Protein AF-A0A8N5F692-F1 (afdb_monomer_lite)

Radius of gyration: 14.42 Å; chains: 1; bounding box: 31×35×34 Å

Structure (mmCIF, N/CA/C/O backbone):
data_AF-A0A8N5F692-F1
#
_entry.id   AF-A0A8N5F692-F1
#
loop_
_atom_site.group_PDB
_atom_site.id
_atom_site.type_symbol
_atom_site.label_atom_id
_atom_site.label_alt_id
_atom_site.label_comp_id
_atom_site.label_asym_id
_atom_site.label_entity_id
_atom_site.label_seq_id
_atom_site.pdbx_PDB_ins_code
_atom_site.Cartn_x
_atom_site.Cartn_y
_atom_site.Cartn_z
_atom_site.occupancy
_atom_site.B_iso_or_equiv
_atom_site.auth_seq_id
_atom_site.auth_comp_id
_atom_site.auth_asym_id
_atom_site.auth_atom_id
_atom_site.pdbx_PDB_model_num
ATOM 1 N N . MET A 1 1 ? 11.601 3.899 26.598 1.00 39.53 1 MET A N 1
ATOM 2 C CA . MET A 1 1 ? 12.010 5.104 25.849 1.00 39.53 1 MET A CA 1
ATOM 3 C C . MET A 1 1 ? 11.139 5.183 24.606 1.00 39.53 1 MET A C 1
ATOM 5 O O . MET A 1 1 ? 11.427 4.517 23.627 1.00 39.53 1 MET A O 1
ATOM 9 N N . VAL A 1 2 ? 10.000 5.872 24.688 1.00 34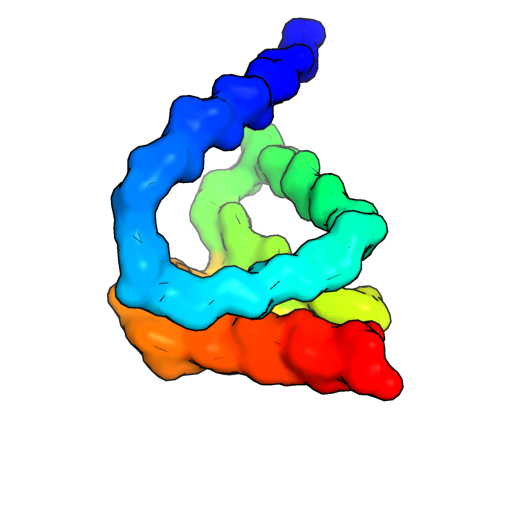.28 2 VAL A N 1
ATOM 10 C CA . VAL A 1 2 ? 9.097 6.085 23.546 1.00 34.28 2 VAL A CA 1
ATOM 11 C C . VAL A 1 2 ? 9.117 7.578 23.250 1.00 34.28 2 VAL A C 1
ATOM 13 O O . VAL A 1 2 ? 8.539 8.370 23.991 1.00 34.28 2 VAL A O 1
ATOM 16 N N . SER A 1 3 ? 9.886 7.985 22.240 1.00 33.66 3 SER A N 1
ATOM 17 C CA . SER A 1 3 ? 9.943 9.389 21.831 1.00 33.66 3 SER A CA 1
ATOM 18 C C . SER A 1 3 ? 8.621 9.773 21.180 1.00 33.66 3 SER A C 1
ATOM 20 O O . SER A 1 3 ? 8.312 9.329 20.077 1.00 33.66 3 SER A O 1
ATOM 22 N N . ARG A 1 4 ? 7.848 10.618 21.868 1.00 47.25 4 ARG A N 1
ATOM 23 C CA . ARG A 1 4 ? 6.792 11.426 21.255 1.00 47.25 4 ARG A CA 1
ATOM 24 C C . ARG A 1 4 ? 7.469 12.460 20.361 1.00 47.25 4 ARG A C 1
ATOM 26 O O . ARG A 1 4 ? 8.145 13.348 20.870 1.00 47.25 4 ARG A O 1
ATOM 33 N N . ILE A 1 5 ? 7.292 12.357 19.049 1.00 51.12 5 ILE A N 1
ATOM 34 C CA . ILE A 1 5 ? 7.627 13.457 18.143 1.00 51.12 5 ILE A CA 1
ATOM 35 C C . ILE A 1 5 ? 6.430 14.408 18.153 1.00 51.12 5 ILE A C 1
ATOM 37 O O . ILE A 1 5 ? 5.397 14.133 17.551 1.00 51.12 5 ILE A O 1
ATOM 41 N N . LEU A 1 6 ? 6.561 15.504 18.902 1.00 50.06 6 LEU A N 1
ATOM 42 C CA . LEU A 1 6 ? 5.680 16.663 18.808 1.00 50.06 6 LEU A CA 1
ATOM 43 C C . LEU A 1 6 ? 6.206 17.519 17.646 1.00 50.06 6 LEU A C 1
ATOM 45 O O . LEU A 1 6 ? 7.173 18.258 17.805 1.00 50.06 6 LEU A O 1
ATOM 49 N N . GLY A 1 7 ? 5.640 17.351 16.453 1.00 41.56 7 GLY A N 1
ATOM 50 C CA . GLY A 1 7 ? 5.970 18.180 15.295 1.00 41.56 7 GLY A CA 1
ATOM 51 C C . GLY A 1 7 ? 5.038 19.383 15.224 1.00 41.56 7 GLY A C 1
ATOM 52 O O . GLY A 1 7 ? 3.927 19.262 14.722 1.00 41.56 7 GLY A O 1
ATOM 53 N N . THR A 1 8 ? 5.473 20.538 15.723 1.00 46.28 8 THR A N 1
ATOM 54 C CA . THR A 1 8 ? 4.870 21.836 15.391 1.00 46.28 8 THR A CA 1
ATOM 55 C C . THR A 1 8 ? 5.552 22.366 14.132 1.00 46.28 8 THR A C 1
ATOM 57 O O . THR A 1 8 ? 6.708 22.781 14.195 1.00 46.28 8 THR A O 1
ATOM 60 N N . GLY A 1 9 ? 4.861 22.332 12.995 1.00 39.47 9 GLY A N 1
ATOM 61 C CA . GLY A 1 9 ? 5.323 22.919 11.739 1.00 39.47 9 GLY A CA 1
ATOM 62 C C . GLY A 1 9 ? 4.160 23.606 11.037 1.00 39.47 9 GLY A C 1
ATOM 63 O O . GLY A 1 9 ? 3.244 22.943 10.561 1.00 39.47 9 GLY A O 1
ATOM 64 N N . THR A 1 10 ? 4.179 24.932 11.038 1.00 51.91 10 THR A N 1
ATOM 65 C CA . THR A 1 10 ? 3.314 25.798 10.235 1.00 51.91 10 THR A CA 1
ATOM 66 C C . THR A 1 10 ? 3.898 25.971 8.828 1.00 51.91 10 THR A C 1
ATOM 68 O O . THR A 1 10 ? 5.116 25.932 8.662 1.00 51.91 10 THR A O 1
ATOM 71 N N . GLU A 1 11 ? 3.007 26.267 7.876 1.00 47.16 11 GLU A N 1
ATOM 72 C CA . GLU A 1 11 ? 3.229 26.793 6.516 1.00 47.16 11 GLU A CA 1
ATOM 73 C C . GLU A 1 11 ? 3.422 25.787 5.358 1.00 47.16 11 GLU A C 1
ATOM 75 O O . GLU A 1 11 ? 4.509 25.280 5.089 1.00 47.16 11 GLU A O 1
ATOM 80 N N . GLY A 1 12 ? 2.341 25.593 4.590 1.00 34.66 12 GLY A N 1
ATOM 81 C CA . GLY A 1 12 ? 2.350 24.965 3.267 1.00 34.66 12 GLY A CA 1
ATOM 82 C C . GLY A 1 12 ? 0.937 24.687 2.754 1.00 34.66 12 GLY A C 1
ATOM 83 O O . GLY A 1 12 ? 0.371 23.634 3.020 1.00 34.66 12 GLY A O 1
ATOM 84 N N . ILE A 1 13 ? 0.350 25.652 2.047 1.00 47.53 13 ILE A N 1
ATOM 85 C CA . ILE A 1 13 ? -1.016 25.618 1.510 1.00 47.53 13 ILE A CA 1
ATOM 86 C C . ILE A 1 13 ? -1.244 24.483 0.489 1.00 47.53 13 ILE A C 1
ATOM 88 O O . ILE A 1 13 ? -1.075 24.653 -0.714 1.00 47.53 13 ILE A O 1
ATOM 92 N N . LEU A 1 14 ? -1.704 23.323 0.944 1.00 39.72 14 LEU A N 1
ATOM 93 C CA . LEU A 1 14 ? -2.467 22.395 0.114 1.00 39.72 14 LEU A CA 1
ATOM 94 C C . LEU A 1 14 ? -3.502 21.735 1.016 1.00 39.72 14 LEU A C 1
ATOM 96 O O . LEU A 1 14 ? -3.127 21.034 1.946 1.00 39.72 14 LEU A O 1
ATOM 100 N N . GLY A 1 15 ? -4.772 22.068 0.764 1.00 35.38 15 GLY A N 1
ATOM 101 C CA . GLY A 1 15 ? -5.990 21.552 1.391 1.00 35.38 15 GLY A CA 1
ATOM 102 C C . GLY A 1 15 ? -5.791 20.731 2.658 1.00 35.38 15 GLY A C 1
ATOM 103 O O . GLY A 1 15 ? -5.414 19.565 2.595 1.00 35.38 15 GLY A O 1
ATOM 104 N N . SER A 1 16 ? -6.128 21.323 3.800 1.00 43.03 16 SER A N 1
ATOM 105 C CA . SER A 1 16 ? -6.390 20.600 5.034 1.00 43.03 16 SER A CA 1
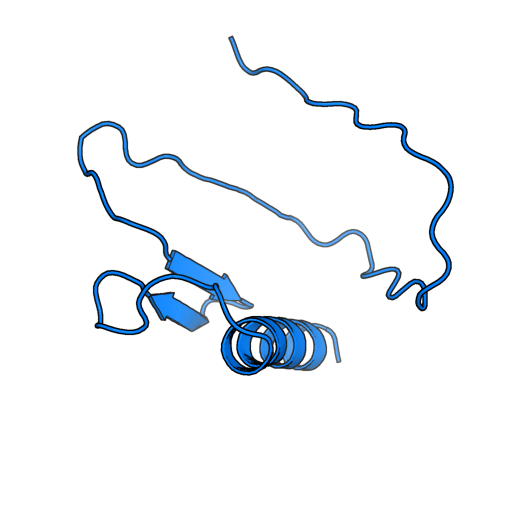ATOM 106 C C . SER A 1 16 ? -7.454 19.521 4.791 1.00 43.03 16 SER A C 1
ATOM 108 O O . SER A 1 16 ? -8.643 19.746 5.013 1.00 43.03 16 SER A O 1
ATOM 110 N N . LEU A 1 17 ? -7.036 18.327 4.379 1.00 44.66 17 LEU A N 1
ATOM 111 C CA . LEU A 1 17 ? -7.716 17.106 4.772 1.00 44.66 17 LEU A CA 1
ATOM 112 C C . LEU A 1 17 ? -7.404 16.971 6.259 1.00 44.66 17 LEU A C 1
ATOM 114 O O . LEU A 1 17 ? -6.464 16.291 6.665 1.00 44.66 17 LEU A O 1
ATOM 118 N N . SER A 1 18 ? -8.135 17.727 7.082 1.00 52.53 18 SER A N 1
ATOM 119 C CA . SER A 1 18 ? -8.219 17.455 8.505 1.00 52.53 18 SER A CA 1
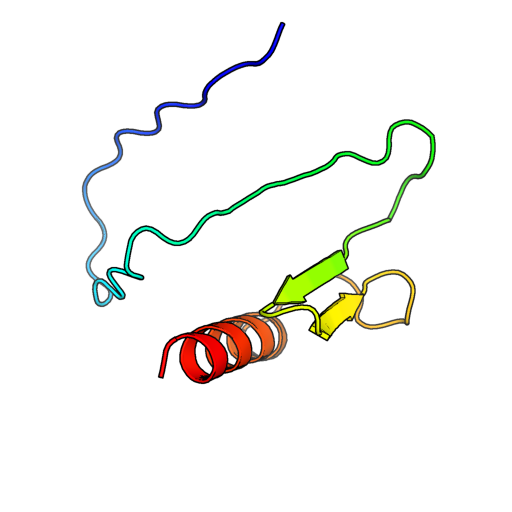ATOM 120 C C . SER A 1 18 ? -8.922 16.110 8.619 1.00 52.53 18 SER A C 1
ATOM 122 O O . SER A 1 18 ? -10.141 16.046 8.785 1.00 52.53 18 SER A O 1
ATOM 124 N N . CYS A 1 19 ? -8.173 15.025 8.437 1.00 47.25 19 CYS A N 1
ATOM 125 C CA . CYS A 1 19 ? -8.662 13.713 8.797 1.00 47.25 19 CYS A CA 1
ATOM 126 C C . CYS A 1 19 ? -9.088 13.836 10.269 1.00 47.25 19 CYS A C 1
ATOM 128 O O . CYS A 1 19 ? -8.292 14.336 11.078 1.00 47.25 19 CYS A O 1
ATOM 130 N N . PRO A 1 20 ? -10.338 13.485 10.624 1.00 58.00 20 PRO A N 1
ATOM 131 C CA . PRO A 1 20 ? -10.768 13.475 12.017 1.00 58.00 20 PRO A CA 1
ATOM 132 C C . PRO A 1 20 ? -9.746 12.680 12.843 1.00 58.00 20 PRO A C 1
ATOM 134 O O . PRO A 1 20 ? -9.056 11.840 12.264 1.00 58.00 20 PRO A O 1
ATOM 137 N N . PRO A 1 21 ? -9.595 12.935 14.156 1.00 58.47 21 PRO A N 1
ATOM 138 C CA . PRO A 1 21 ? -8.578 12.295 14.989 1.00 58.47 21 PRO A CA 1
ATOM 139 C C . PRO A 1 21 ? -8.831 10.784 15.086 1.00 58.47 21 PRO A C 1
ATOM 141 O O . PRO A 1 21 ? -9.409 10.277 16.044 1.00 58.47 21 PRO A O 1
ATOM 144 N N . THR A 1 22 ? -8.424 10.058 14.055 1.00 60.94 22 THR A N 1
ATOM 145 C CA . THR A 1 22 ? -8.531 8.616 13.953 1.00 60.94 22 THR A CA 1
ATOM 146 C C . THR A 1 22 ? -7.291 8.001 14.575 1.00 60.94 22 THR A C 1
ATOM 148 O O . THR A 1 22 ? -6.191 8.522 14.369 1.00 60.94 22 THR A O 1
ATOM 151 N N . PRO A 1 23 ? -7.432 6.904 15.330 1.00 72.69 23 PRO A N 1
ATOM 152 C CA . PRO A 1 23 ? -6.298 6.237 15.945 1.00 72.69 23 PRO A CA 1
ATOM 153 C C . PRO A 1 23 ? -5.312 5.777 14.865 1.00 72.69 23 PRO A C 1
ATOM 155 O O . PRO A 1 23 ? -5.626 4.928 14.035 1.00 72.69 23 PRO A O 1
ATOM 158 N N . GLN A 1 24 ? -4.112 6.354 14.884 1.00 77.00 24 GLN A N 1
ATOM 159 C CA . GLN A 1 24 ? -2.980 5.952 14.054 1.00 77.00 24 GLN A CA 1
ATOM 160 C C . GLN A 1 24 ? -1.938 5.281 14.949 1.00 77.00 24 GLN A C 1
ATOM 162 O O . GLN A 1 24 ? -1.556 5.822 15.988 1.00 77.00 24 GLN A O 1
ATOM 167 N N . SER A 1 25 ? -1.460 4.105 14.551 1.00 83.25 25 SER A N 1
ATOM 168 C CA . SER A 1 25 ? -0.408 3.371 15.259 1.00 83.25 25 SER A CA 1
ATOM 169 C C . SER A 1 25 ? 0.629 2.851 14.274 1.00 83.25 25 SER A C 1
ATOM 171 O O . SER A 1 25 ? 0.269 2.382 13.197 1.00 83.25 25 SER A O 1
ATOM 173 N N . GLY A 1 26 ? 1.903 2.890 14.658 1.00 83.88 26 GLY A N 1
ATOM 174 C CA . GLY A 1 26 ? 2.998 2.280 13.908 1.00 83.88 26 GLY A CA 1
ATOM 175 C C . GLY A 1 26 ? 3.716 1.243 14.763 1.00 83.88 26 GLY A C 1
ATOM 176 O O . GLY A 1 26 ? 4.012 1.503 15.929 1.00 83.88 26 GLY A O 1
ATOM 177 N N . GLN A 1 27 ? 4.013 0.084 14.180 1.00 83.94 27 GLN A N 1
ATOM 178 C CA . GLN A 1 27 ? 4.820 -0.958 14.809 1.00 83.94 27 GLN A CA 1
ATOM 179 C C . GLN A 1 27 ? 6.064 -1.201 13.953 1.00 83.94 27 GLN A C 1
ATOM 181 O O . GLN A 1 27 ? 5.961 -1.513 12.769 1.00 83.94 27 GLN A O 1
ATOM 186 N N . GLY A 1 28 ? 7.247 -1.047 14.548 1.00 78.00 28 GLY A N 1
ATOM 187 C CA . GLY A 1 28 ? 8.495 -1.444 13.898 1.00 78.00 28 GLY A CA 1
ATOM 188 C C . GLY A 1 28 ? 8.643 -2.966 13.873 1.00 78.00 28 GLY A C 1
ATOM 189 O O . GLY A 1 28 ? 8.186 -3.651 14.787 1.00 78.00 28 GLY A O 1
ATOM 190 N N . THR A 1 29 ? 9.316 -3.495 12.854 1.00 75.44 29 THR A N 1
ATOM 191 C CA . THR A 1 29 ? 9.694 -4.911 12.747 1.00 75.44 29 THR A CA 1
ATOM 192 C C . THR A 1 29 ? 11.175 -5.068 13.119 1.00 75.44 29 THR A C 1
ATOM 194 O O . THR A 1 29 ? 12.030 -5.003 12.236 1.00 75.44 29 THR A O 1
ATOM 197 N N . PRO A 1 30 ? 11.525 -5.231 14.413 1.00 72.62 30 PRO A N 1
ATOM 198 C CA . PRO A 1 30 ? 12.921 -5.190 14.866 1.00 72.62 30 PRO A CA 1
ATOM 199 C C . PRO A 1 30 ? 13.795 -6.290 14.251 1.00 72.62 30 PRO A C 1
ATOM 201 O O . PRO A 1 30 ? 14.985 -6.083 14.048 1.00 72.62 30 PRO A O 1
ATOM 204 N N . GLU A 1 31 ? 13.201 -7.432 13.911 1.00 76.62 31 GLU A N 1
ATOM 205 C CA . GLU A 1 31 ? 13.912 -8.590 13.360 1.00 76.62 31 GLU A CA 1
ATOM 206 C C . GLU A 1 31 ? 13.773 -8.714 11.839 1.00 76.62 31 GLU A C 1
ATOM 208 O O . GLU A 1 31 ? 14.402 -9.579 11.230 1.00 76.62 31 GLU A O 1
ATOM 213 N N . VAL A 1 32 ? 12.952 -7.868 11.200 1.00 69.00 32 VAL A N 1
ATOM 214 C CA . VAL A 1 32 ? 12.656 -8.010 9.773 1.00 69.00 32 VAL A CA 1
ATOM 215 C C . VAL A 1 32 ? 12.802 -6.694 9.031 1.00 69.00 32 VAL A C 1
ATOM 217 O O . VAL A 1 32 ? 12.063 -5.735 9.242 1.00 69.00 32 VAL A O 1
ATOM 220 N N . THR A 1 33 ? 13.773 -6.657 8.124 1.00 72.94 33 THR A N 1
ATOM 221 C CA . THR A 1 33 ? 14.065 -5.490 7.294 1.00 72.94 33 THR A CA 1
ATOM 222 C C . THR A 1 33 ? 13.250 -5.530 6.001 1.00 72.94 33 THR A C 1
ATOM 224 O O . THR A 1 33 ? 12.829 -6.585 5.525 1.00 72.94 33 THR A O 1
ATOM 227 N N . GLY A 1 34 ? 12.980 -4.356 5.426 1.00 75.50 34 GLY A N 1
ATOM 228 C CA . GLY A 1 34 ? 12.244 -4.246 4.163 1.00 75.50 34 GLY A CA 1
ATOM 229 C C . GLY A 1 34 ? 10.723 -4.406 4.273 1.00 75.50 34 GLY A C 1
ATOM 230 O O . GLY A 1 34 ? 10.065 -4.432 3.236 1.00 75.50 34 GLY A O 1
ATOM 231 N N . TRP A 1 35 ? 10.167 -4.466 5.485 1.00 80.12 35 TRP A N 1
ATOM 232 C CA . TRP A 1 35 ? 8.724 -4.530 5.712 1.00 80.12 35 TRP A CA 1
ATOM 233 C C . TRP A 1 35 ? 8.128 -3.132 5.774 1.00 80.12 35 TRP A C 1
ATOM 235 O O . TRP A 1 35 ? 8.635 -2.248 6.460 1.00 80.12 35 TRP A O 1
ATOM 245 N N . PHE A 1 36 ? 7.052 -2.944 5.023 1.00 89.19 36 PHE A N 1
ATOM 246 C CA . PHE A 1 36 ? 6.188 -1.784 5.127 1.00 89.19 36 PHE A CA 1
ATOM 247 C C . PHE A 1 36 ? 4.799 -2.217 4.686 1.00 89.19 36 PHE A C 1
ATOM 249 O O . PHE A 1 36 ? 4.606 -2.586 3.523 1.00 89.19 36 PHE A O 1
ATOM 256 N N . GLU A 1 37 ? 3.872 -2.223 5.632 1.00 90.75 37 GLU A N 1
ATOM 257 C CA . GLU A 1 37 ? 2.496 -2.652 5.428 1.00 90.75 37 GLU A CA 1
ATOM 258 C C . GLU A 1 37 ? 1.562 -1.573 5.957 1.00 90.75 37 GLU A C 1
ATOM 260 O O . GLU A 1 37 ? 1.770 -1.034 7.045 1.00 90.75 37 GLU A O 1
ATOM 265 N N . VAL A 1 38 ? 0.558 -1.231 5.156 1.00 91.25 38 VAL A N 1
ATOM 266 C CA . VAL A 1 38 ? -0.450 -0.229 5.493 1.00 91.25 38 VAL A CA 1
ATOM 267 C C . VAL A 1 38 ? -1.797 -0.915 5.514 1.00 91.25 38 VAL A C 1
ATOM 269 O O . VAL A 1 38 ? -2.255 -1.417 4.486 1.00 91.25 38 VAL A O 1
ATOM 272 N N . THR A 1 39 ? -2.431 -0.899 6.680 1.00 90.62 39 THR A N 1
ATOM 273 C CA . THR A 1 39 ? -3.764 -1.456 6.894 1.00 90.62 39 THR A CA 1
ATOM 274 C C . THR A 1 39 ? -4.723 -0.327 7.242 1.00 90.62 39 THR A C 1
ATOM 276 O O . THR A 1 39 ? -4.435 0.482 8.121 1.00 90.62 39 THR A O 1
ATOM 279 N N . VAL A 1 40 ? -5.871 -0.280 6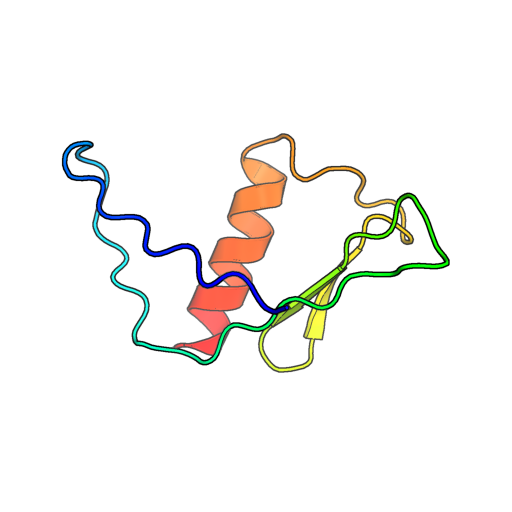.571 1.00 91.69 40 VAL A N 1
ATOM 280 C CA . VAL A 1 40 ? -6.927 0.717 6.789 1.00 91.69 40 VAL A CA 1
ATOM 281 C C . VAL A 1 40 ? -8.235 -0.029 7.024 1.00 91.69 40 VAL A C 1
ATOM 283 O O . VAL A 1 40 ? -8.588 -0.905 6.240 1.00 91.69 40 VAL A O 1
ATOM 286 N N . GLY A 1 41 ? -8.923 0.248 8.135 1.00 87.31 41 GLY A N 1
ATOM 287 C CA . GLY A 1 41 ? -10.184 -0.433 8.468 1.00 87.31 41 GLY A CA 1
ATOM 288 C C . GLY A 1 41 ? -10.074 -1.961 8.591 1.00 87.31 41 GLY A C 1
ATOM 289 O O . GLY A 1 41 ? -11.056 -2.661 8.390 1.00 87.31 41 GLY A O 1
ATOM 290 N N . GLY A 1 42 ? -8.878 -2.498 8.865 1.00 88.88 42 GLY A N 1
ATOM 291 C CA . GLY A 1 42 ? -8.621 -3.946 8.885 1.00 88.88 42 GLY A CA 1
ATOM 292 C C . GLY A 1 42 ? -8.250 -4.564 7.529 1.00 88.88 42 GLY A C 1
ATOM 293 O O . GLY A 1 42 ? -7.957 -5.756 7.473 1.00 88.88 42 GLY A O 1
ATOM 294 N N . HIS A 1 43 ? -8.190 -3.776 6.452 1.00 90.56 43 HIS A N 1
ATOM 295 C CA . HIS A 1 43 ? -7.813 -4.233 5.112 1.00 90.56 43 HIS A CA 1
ATOM 296 C C . HIS A 1 43 ? -6.384 -3.820 4.756 1.00 90.56 43 HIS A C 1
ATOM 298 O O . HIS A 1 43 ? -6.009 -2.664 4.939 1.00 90.56 43 HIS A O 1
ATOM 304 N N . LEU A 1 44 ? -5.590 -4.747 4.213 1.00 91.44 44 LEU A N 1
ATOM 305 C CA . LEU A 1 44 ? -4.238 -4.465 3.725 1.00 91.44 44 LEU A CA 1
ATOM 306 C C . LEU A 1 44 ? -4.307 -3.675 2.407 1.00 91.44 44 LEU A C 1
ATOM 308 O O . LEU A 1 44 ? -4.768 -4.190 1.390 1.00 91.44 44 LEU A O 1
ATOM 312 N N . VAL A 1 45 ? -3.846 -2.426 2.424 1.00 93.31 45 VAL A N 1
ATOM 313 C CA . VAL A 1 45 ? -3.922 -1.482 1.293 1.00 93.31 45 VAL A CA 1
ATOM 314 C C . VAL A 1 45 ? -2.598 -1.386 0.536 1.00 93.31 45 VAL A C 1
ATOM 316 O O . VAL A 1 45 ? -2.583 -1.196 -0.683 1.00 93.31 45 VAL A O 1
ATOM 319 N N . HIS A 1 46 ? -1.480 -1.533 1.244 1.00 93.31 46 HIS A 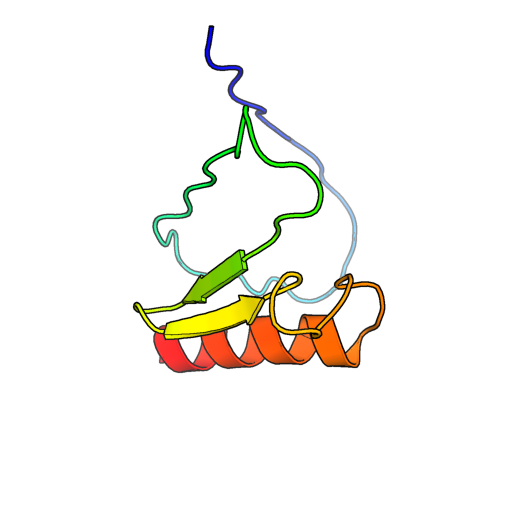N 1
ATOM 320 C CA . HIS A 1 46 ? -0.145 -1.536 0.653 1.00 93.31 46 HIS A CA 1
ATOM 321 C C . HIS A 1 46 ? 0.727 -2.549 1.380 1.00 93.31 46 HIS A C 1
ATOM 323 O O . HIS A 1 46 ? 0.768 -2.545 2.609 1.00 93.31 46 HIS A O 1
ATOM 329 N N . SER A 1 47 ? 1.451 -3.385 0.642 1.00 92.19 47 SER A N 1
ATOM 330 C CA . SER A 1 47 ? 2.466 -4.268 1.210 1.00 92.19 47 SER A CA 1
ATOM 331 C C . SER A 1 47 ? 3.703 -4.296 0.336 1.00 92.19 47 SER A C 1
ATOM 333 O O . SER A 1 47 ? 3.724 -4.824 -0.778 1.00 92.19 47 SER A O 1
ATOM 335 N N . LYS A 1 48 ? 4.800 -3.792 0.896 1.00 89.94 48 LYS A N 1
ATOM 336 C CA . LYS A 1 48 ? 6.110 -3.902 0.263 1.00 89.94 48 LYS A CA 1
ATOM 337 C C . LYS A 1 48 ? 6.537 -5.364 0.096 1.00 89.94 48 LYS A C 1
ATOM 339 O O . LYS A 1 48 ? 7.212 -5.690 -0.876 1.00 89.94 48 LYS A O 1
ATOM 344 N N . LYS A 1 49 ? 6.109 -6.247 1.005 1.00 87.75 49 LYS A N 1
ATOM 345 C CA . LYS A 1 49 ? 6.349 -7.694 0.938 1.00 87.75 49 LYS A CA 1
ATOM 346 C C . LYS A 1 49 ? 5.639 -8.356 -0.234 1.00 87.75 49 LYS A C 1
ATOM 348 O O . LYS A 1 49 ? 6.220 -9.233 -0.863 1.00 87.75 49 LYS A O 1
ATOM 353 N N . ASN A 1 50 ? 4.420 -7.918 -0.530 1.00 87.56 50 ASN A N 1
ATOM 354 C CA . ASN A 1 50 ? 3.600 -8.493 -1.592 1.00 87.56 50 ASN A CA 1
ATOM 355 C C . ASN A 1 50 ? 3.908 -7.914 -2.986 1.00 87.56 50 ASN A C 1
ATOM 357 O O . ASN A 1 50 ? 3.179 -8.178 -3.937 1.00 87.56 50 ASN A O 1
ATOM 361 N N . GLY A 1 51 ? 4.984 -7.128 -3.113 1.00 89.19 51 GLY A N 1
ATOM 362 C CA . GLY A 1 51 ? 5.451 -6.590 -4.390 1.00 89.19 51 GLY A CA 1
ATOM 363 C C . GLY A 1 51 ? 5.006 -5.161 -4.707 1.00 89.19 51 GLY A C 1
ATOM 364 O O . GLY A 1 51 ? 5.420 -4.642 -5.739 1.00 89.19 51 GLY A O 1
ATOM 365 N N . ASP A 1 52 ? 4.266 -4.472 -3.826 1.00 87.81 52 ASP A N 1
ATOM 366 C CA . ASP A 1 52 ? 3.851 -3.076 -4.082 1.00 87.81 52 ASP A CA 1
ATOM 367 C C . ASP A 1 52 ? 5.037 -2.083 -4.049 1.00 87.81 52 ASP A C 1
ATOM 369 O O . ASP A 1 52 ? 4.937 -0.929 -4.483 1.00 87.81 52 ASP A O 1
ATOM 373 N N . GLY A 1 53 ? 6.186 -2.527 -3.531 1.00 90.00 53 GLY A N 1
ATOM 374 C CA . GLY A 1 53 ? 7.407 -1.735 -3.444 1.00 90.00 53 GLY A CA 1
ATOM 375 C C . GLY A 1 53 ? 7.293 -0.569 -2.460 1.00 90.00 53 GLY A C 1
ATOM 376 O O . GLY A 1 53 ? 6.514 -0.592 -1.505 1.00 90.00 53 GLY A O 1
ATOM 377 N N . PHE A 1 54 ? 8.120 0.455 -2.660 1.00 90.56 54 PHE A N 1
ATOM 378 C CA . PHE A 1 54 ? 8.063 1.682 -1.866 1.00 90.56 54 PHE A CA 1
ATOM 379 C C . PHE A 1 54 ? 6.904 2.576 -2.323 1.00 90.56 54 PHE A C 1
ATOM 381 O O . PHE A 1 54 ? 6.537 2.561 -3.497 1.00 90.56 54 PHE A O 1
ATOM 388 N N . VAL A 1 55 ? 6.352 3.377 -1.407 1.00 91.62 55 VAL A N 1
ATOM 389 C CA . VAL A 1 55 ? 5.383 4.443 -1.720 1.00 91.62 55 VAL A CA 1
ATOM 390 C C . VAL A 1 55 ? 6.158 5.676 -2.196 1.00 91.62 55 VAL A C 1
ATOM 392 O O . VAL A 1 55 ? 6.313 6.659 -1.484 1.00 91.62 55 VAL A O 1
ATOM 395 N N . ASP A 1 56 ? 6.730 5.573 -3.388 1.00 93.88 56 ASP A N 1
ATOM 396 C CA . ASP A 1 56 ? 7.650 6.548 -3.994 1.00 93.88 56 ASP A CA 1
ATOM 397 C C . ASP A 1 56 ? 7.023 7.343 -5.148 1.00 93.88 56 ASP A C 1
ATOM 399 O O . ASP A 1 56 ? 7.683 8.148 -5.799 1.00 93.88 56 ASP A O 1
ATOM 403 N N . SER A 1 57 ? 5.741 7.114 -5.421 1.00 92.69 57 SER A N 1
ATOM 404 C CA . SER A 1 57 ? 5.030 7.711 -6.544 1.00 92.69 57 SER A CA 1
ATOM 405 C C . SER A 1 57 ? 3.624 8.127 -6.132 1.00 92.69 57 SER A C 1
ATOM 407 O O . SER A 1 57 ? 2.967 7.454 -5.332 1.00 92.69 57 SER A O 1
ATOM 409 N N . ASN A 1 58 ? 3.144 9.230 -6.713 1.00 93.88 58 ASN A N 1
ATOM 410 C CA . ASN A 1 58 ? 1.814 9.768 -6.423 1.00 93.88 58 ASN A CA 1
ATOM 411 C C . ASN A 1 58 ? 0.687 8.729 -6.548 1.00 93.88 58 ASN A C 1
ATOM 413 O O . ASN A 1 58 ? -0.143 8.684 -5.646 1.00 93.88 58 ASN A O 1
ATOM 417 N N . PRO A 1 59 ? 0.642 7.850 -7.570 1.00 94.12 59 PRO A N 1
ATOM 418 C CA . PRO A 1 59 ? -0.412 6.839 -7.667 1.00 94.12 59 PRO A CA 1
ATOM 419 C C . PRO A 1 59 ? -0.460 5.885 -6.465 1.00 94.12 59 PRO A C 1
ATOM 421 O O . PRO A 1 59 ? -1.542 5.541 -5.994 1.00 94.12 59 PRO A O 1
ATOM 424 N N . LYS A 1 60 ? 0.702 5.488 -5.928 1.00 91.69 60 LYS A N 1
ATOM 425 C CA . LYS A 1 60 ? 0.779 4.609 -4.750 1.00 91.69 60 LYS A CA 1
ATOM 426 C C . LYS A 1 60 ? 0.307 5.324 -3.488 1.00 91.69 60 LYS A C 1
ATOM 428 O O . LYS A 1 60 ? -0.387 4.727 -2.671 1.00 91.69 60 LYS A O 1
ATOM 433 N N . LEU A 1 61 ? 0.649 6.605 -3.348 1.00 93.44 61 LEU A N 1
ATOM 434 C CA . LEU A 1 61 ? 0.177 7.424 -2.235 1.00 93.44 61 LEU A CA 1
ATOM 435 C C . LEU A 1 61 ? -1.343 7.630 -2.306 1.00 93.44 61 LEU A C 1
ATOM 437 O O . LEU A 1 61 ? -2.040 7.406 -1.320 1.00 93.44 61 LEU A O 1
ATOM 441 N N . LEU A 1 62 ? -1.866 7.983 -3.483 1.00 94.06 62 LEU A N 1
ATOM 442 C CA . LEU A 1 62 ? -3.297 8.204 -3.707 1.00 94.06 62 LEU A CA 1
ATOM 443 C C . LEU A 1 62 ? -4.132 6.946 -3.444 1.00 94.06 62 LEU A C 1
ATOM 445 O O . LEU A 1 62 ? -5.225 7.060 -2.903 1.00 94.06 62 LEU A O 1
ATOM 449 N N . LYS A 1 63 ? -3.610 5.748 -3.743 1.00 93.56 63 LYS A N 1
ATOM 450 C CA . LYS A 1 63 ? -4.255 4.472 -3.380 1.00 93.56 63 LYS A CA 1
ATOM 451 C C . LYS A 1 63 ? -4.518 4.373 -1.873 1.00 93.56 63 LYS A C 1
ATOM 453 O O . LYS A 1 63 ? -5.593 3.945 -1.464 1.00 93.56 63 LYS A O 1
ATOM 458 N N . ILE A 1 64 ? -3.543 4.767 -1.054 1.00 92.50 64 ILE A N 1
ATOM 459 C CA . ILE A 1 64 ? -3.664 4.737 0.408 1.00 92.50 64 ILE A CA 1
ATOM 460 C C . ILE A 1 64 ? -4.654 5.802 0.881 1.00 92.50 64 ILE A C 1
ATOM 462 O O . ILE A 1 64 ? -5.531 5.497 1.685 1.00 92.50 64 ILE A O 1
ATOM 466 N N . VAL A 1 65 ? -4.550 7.024 0.353 1.00 92.25 65 VAL A N 1
ATOM 467 C CA . VAL A 1 65 ? -5.458 8.130 0.695 1.00 92.25 65 VAL A CA 1
ATOM 468 C C . VAL A 1 65 ? -6.908 7.768 0.372 1.00 92.25 65 VAL A C 1
ATOM 470 O O . VAL A 1 65 ? -7.758 7.875 1.248 1.00 92.25 65 VAL A O 1
ATOM 473 N N . ALA A 1 66 ? -7.180 7.235 -0.820 1.00 92.25 66 ALA A N 1
ATOM 474 C CA . ALA A 1 66 ? -8.524 6.827 -1.223 1.00 92.25 66 ALA A CA 1
ATOM 475 C C . ALA A 1 66 ? -9.110 5.733 -0.311 1.00 92.25 66 ALA A C 1
ATOM 477 O O . ALA A 1 66 ? -10.300 5.755 0.002 1.00 92.25 66 ALA A O 1
ATOM 478 N N . ALA A 1 67 ? -8.284 4.786 0.147 1.00 91.12 67 ALA A N 1
ATOM 479 C CA . ALA A 1 67 ? -8.722 3.764 1.095 1.00 91.12 67 ALA A CA 1
ATOM 480 C C . ALA A 1 67 ? -9.048 4.354 2.476 1.00 91.12 67 ALA A C 1
ATOM 482 O O . ALA A 1 67 ? -10.013 3.928 3.107 1.00 91.12 67 ALA A O 1
ATOM 483 N N . ILE A 1 68 ? -8.272 5.344 2.934 1.00 90.19 68 ILE A N 1
ATOM 484 C CA . ILE A 1 68 ? -8.550 6.086 4.172 1.00 90.19 68 ILE A CA 1
ATOM 485 C C . ILE A 1 68 ? -9.862 6.851 4.033 1.00 90.19 68 ILE A C 1
ATOM 487 O O . ILE A 1 68 ? -10.744 6.665 4.861 1.00 90.19 68 ILE A O 1
ATOM 491 N N . GLU A 1 69 ? -10.031 7.643 2.976 1.00 90.88 69 GLU A N 1
ATOM 492 C CA . GLU A 1 69 ? -11.262 8.400 2.720 1.00 90.88 69 GLU A CA 1
ATOM 493 C C . GLU A 1 69 ? -12.492 7.484 2.667 1.00 90.88 69 GLU A C 1
ATOM 495 O O . GLU A 1 69 ? -13.500 7.775 3.303 1.00 90.88 69 GLU A O 1
ATOM 500 N N . SER A 1 70 ? -12.379 6.328 2.007 1.00 89.44 70 SER A N 1
ATOM 501 C CA . SER A 1 70 ? -13.459 5.332 1.937 1.00 89.44 70 SER A CA 1
ATOM 502 C C . SER A 1 70 ? -13.788 4.686 3.287 1.00 89.44 70 SER A C 1
ATOM 504 O O . SER A 1 70 ? -14.900 4.211 3.475 1.00 89.44 70 SER A O 1
ATOM 506 N N . CYS A 1 71 ? -12.834 4.630 4.220 1.00 86.81 71 CYS A N 1
ATOM 507 C CA . CYS A 1 71 ? -13.038 4.091 5.567 1.00 86.81 71 CYS A CA 1
ATOM 508 C C . CYS A 1 71 ? -13.618 5.134 6.542 1.00 86.81 71 CYS A C 1
ATOM 510 O O . CYS A 1 71 ? -14.077 4.768 7.624 1.00 86.81 71 CYS A O 1
ATOM 512 N N . LEU A 1 72 ? -13.531 6.422 6.200 1.00 82.19 72 LEU A N 1
ATOM 513 C CA . LEU A 1 72 ? -14.013 7.538 7.018 1.00 82.19 72 LEU A CA 1
ATOM 514 C C . LEU A 1 72 ? -1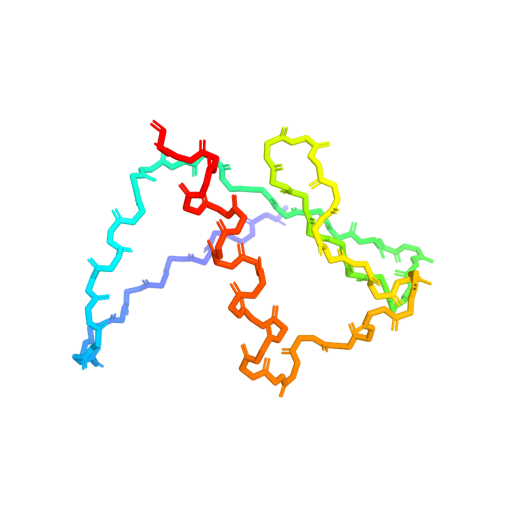5.406 8.036 6.608 1.00 82.19 72 LEU A C 1
ATOM 516 O O . LEU A 1 72 ? -16.032 8.737 7.405 1.00 82.19 72 LEU A O 1
ATOM 520 N N . ALA A 1 73 ? -15.842 7.723 5.383 1.00 68.56 73 ALA A N 1
ATOM 521 C CA . ALA A 1 73 ? -17.186 7.991 4.869 1.00 68.56 73 ALA A CA 1
ATOM 522 C C . ALA A 1 73 ? -18.236 7.074 5.515 1.00 68.56 73 ALA A C 1
ATOM 524 O O . ALA A 1 73 ? -19.351 7.581 5.780 1.00 68.56 73 ALA A O 1
#

Secondary structure (DSSP, 8-state):
-------------S---------------TT-TT--EEEETTEEEEETTTT---S-SHHHHHHHHHHHHHHH-

Organism: Geospiza fortis (NCBI:txid48883)

Foldseek 3Di:
DDDDPPDDDDDDDDDPPVPDPDDDDDDDDPPDPQWDWDAEPNRTQDTSVVPNNDPPDPVSVVSNVVSNVVSSD

pLDDT: mean 74.44, std 20.3, range [33.66, 94.12]

Sequence (73 aa):
MVSRILGTGTEGILGSLSCPPTPQSGQGTPEVTGWFEVTVGGHLVHSKKNGDGFVDSNPKLLKIVAAIESCLA

InterPro domains:
  IPR011893 Selenoprotein, Rdx-type [PF10262] (26-59)
  IPR011893 Selenoprotein, Rdx-type [TIGR02174] (26-64)
  IPR036249 Thioredoxin-like superfamily [SSF52833] (22-67)